Protein AF-A0A133KSL3-F1 (afdb_monomer)

Organism: Heyndrickxia coagulans (NCBI:txid1398)

pLDDT: mean 84.03, std 6.78, range [62.88, 93.5]

Sequence (46 aa):
MSYTVDFKNVSAVGLESSPVAKALAGLRANEARYFINKFKHVFRAC

Mean predicted aligned error: 4.68 Å

Foldseek 3Di:
DKDFQALVDQDLPPPVPPPCSRVVSNVQSVVQVCCCVPVVDTDIDD

Secondary structure (DSSP, 8-state):
--EE--SSS---TT-TTSTTHHHHHHHHHHHHHHHHHHH----EE-

Solvent-accessible surface area (backbone atoms only — not comparable to full-atom values): 2709 Å² total; per-residue (Å²): 106,81,43,75,53,44,52,90,58,70,59,45,80,96,30,79,90,44,100,56,23,69,61,55,25,49,51,52,19,52,51,20,47,49,35,38,73,76,69,71,39,85,38,68,48,100

Radius of gyration: 10.34 Å; Cα contacts (8 Å, |Δi|>4): 52; chains: 1; bounding box: 20×19×28 Å

Structure (mmCIF, N/CA/C/O backbone):
data_AF-A0A133KSL3-F1
#
_entry.id   AF-A0A133KSL3-F1
#
loop_
_atom_site.group_PDB
_atom_site.id
_atom_site.type_symbol
_atom_site.label_atom_id
_atom_site.label_alt_id
_atom_site.label_comp_id
_atom_site.label_asym_id
_atom_site.label_entity_id
_atom_site.label_seq_id
_atom_site.pdbx_PDB_ins_code
_atom_site.Cartn_x
_atom_site.Cartn_y
_atom_site.Cartn_z
_atom_site.occupancy
_atom_site.B_iso_or_equiv
_atom_site.auth_seq_id
_atom_site.auth_comp_id
_atom_site.auth_asym_id
_atom_site.auth_atom_id
_atom_site.pdbx_PDB_model_num
ATOM 1 N N . MET A 1 1 ? -1.248 -16.208 4.184 1.00 65.12 1 MET A N 1
ATOM 2 C CA . MET A 1 1 ? -2.045 -16.154 2.940 1.00 65.12 1 MET A CA 1
ATOM 3 C C . MET A 1 1 ? -1.362 -15.165 2.003 1.00 65.12 1 MET A C 1
ATOM 5 O O . MET A 1 1 ? -1.384 -13.977 2.285 1.00 65.12 1 MET A O 1
ATOM 9 N N . SER A 1 2 ? -0.717 -15.626 0.926 1.00 69.56 2 SER A N 1
ATOM 10 C CA . SER A 1 2 ? 0.002 -14.716 0.022 1.00 69.56 2 SER A CA 1
ATOM 11 C C . SER A 1 2 ? -0.980 -13.867 -0.786 1.00 69.56 2 SER A C 1
ATOM 13 O O . SER A 1 2 ? -1.674 -14.405 -1.648 1.00 69.56 2 SER A O 1
ATOM 15 N N . TYR A 1 3 ? -1.029 -12.558 -0.539 1.00 81.88 3 TYR A N 1
ATOM 16 C CA . TYR A 1 3 ? -1.779 -11.624 -1.377 1.00 81.88 3 TYR A CA 1
ATOM 17 C C . TYR A 1 3 ? -0.879 -10.500 -1.892 1.00 81.88 3 TYR A C 1
ATOM 19 O O . TYR A 1 3 ? 0.106 -10.099 -1.264 1.00 81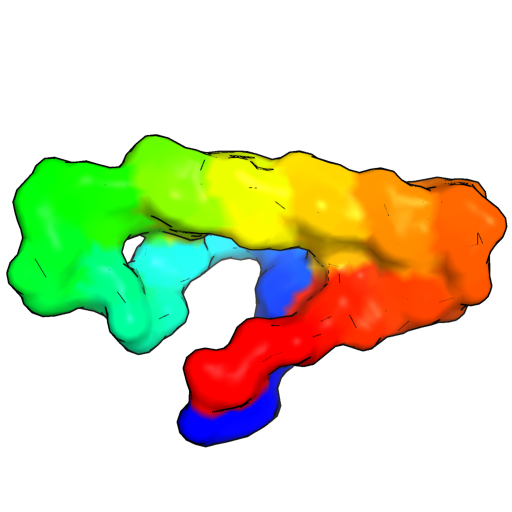.88 3 TYR A O 1
ATOM 27 N N . THR A 1 4 ? -1.199 -10.027 -3.091 1.00 82.62 4 THR A N 1
ATOM 28 C CA . THR A 1 4 ? -0.516 -8.892 -3.707 1.00 82.62 4 THR A CA 1
ATOM 29 C C . THR A 1 4 ? -0.943 -7.621 -2.991 1.00 82.62 4 THR A C 1
ATOM 31 O O . THR A 1 4 ? -2.136 -7.344 -2.899 1.00 82.62 4 THR A O 1
ATOM 34 N N . VAL A 1 5 ? 0.015 -6.850 -2.480 1.00 83.06 5 VAL A N 1
ATOM 35 C CA . VAL A 1 5 ? -0.300 -5.566 -1.847 1.00 83.06 5 VAL A CA 1
ATOM 36 C C . VAL A 1 5 ? -0.420 -4.509 -2.935 1.00 83.06 5 VAL A C 1
ATOM 38 O O . VAL A 1 5 ? 0.567 -4.164 -3.589 1.00 83.06 5 VAL A O 1
ATOM 41 N N . ASP A 1 6 ? -1.622 -3.968 -3.102 1.00 82.62 6 ASP A N 1
ATOM 42 C CA . ASP A 1 6 ? -1.839 -2.831 -3.982 1.00 82.62 6 ASP A CA 1
ATOM 43 C C . ASP A 1 6 ? -1.406 -1.533 -3.301 1.00 82.62 6 ASP A C 1
ATOM 45 O O . ASP A 1 6 ? -1.935 -1.120 -2.271 1.00 82.62 6 ASP A O 1
ATOM 49 N N . PHE A 1 7 ? -0.464 -0.827 -3.923 1.00 80.50 7 PHE A N 1
ATOM 50 C CA . PHE A 1 7 ? -0.056 0.502 -3.462 1.00 80.50 7 PHE A CA 1
ATOM 51 C C . PHE A 1 7 ? -1.098 1.587 -3.780 1.00 80.50 7 PHE A C 1
ATOM 53 O O . PHE A 1 7 ? -1.045 2.67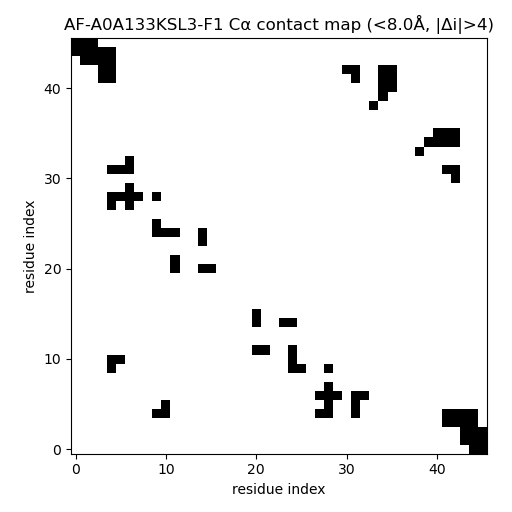3 -3.208 1.00 80.50 7 PHE A O 1
ATOM 60 N N . LYS A 1 8 ? -2.028 1.321 -4.713 1.00 84.31 8 LYS A N 1
ATOM 61 C CA . LYS A 1 8 ? -3.114 2.247 -5.079 1.00 84.31 8 LYS A CA 1
ATOM 62 C C . LYS A 1 8 ? -4.304 2.155 -4.131 1.00 84.31 8 LYS A C 1
ATOM 64 O O . LYS A 1 8 ? -4.931 3.172 -3.856 1.00 84.31 8 LYS A O 1
ATOM 69 N N . ASN A 1 9 ? -4.618 0.952 -3.658 1.00 84.50 9 ASN A N 1
ATOM 70 C CA . ASN A 1 9 ? -5.734 0.710 -2.757 1.00 84.50 9 ASN A CA 1
ATOM 71 C C . ASN A 1 9 ? -5.199 0.083 -1.468 1.00 84.50 9 ASN A C 1
ATOM 73 O O . ASN A 1 9 ? -4.975 -1.122 -1.392 1.00 84.50 9 ASN A O 1
ATOM 77 N N . VAL A 1 10 ? -4.924 0.936 -0.480 1.00 82.94 10 VAL A N 1
ATOM 78 C CA . VAL A 1 10 ? -4.284 0.534 0.776 1.00 82.94 10 VAL A CA 1
ATOM 79 C C . VAL A 1 10 ? -5.267 -0.286 1.611 1.00 82.94 10 VAL A C 1
ATOM 81 O O . VAL A 1 10 ? -6.134 0.261 2.290 1.00 82.94 10 VAL A O 1
ATOM 84 N N . SER A 1 11 ? -5.113 -1.608 1.570 1.00 80.50 11 SER A N 1
ATOM 85 C CA . SER A 1 11 ? -5.952 -2.557 2.300 1.00 80.50 11 SER A CA 1
ATOM 86 C C . SER A 1 11 ? -5.310 -2.988 3.624 1.00 80.50 11 SER A C 1
ATOM 88 O O . SER A 1 11 ? -4.130 -3.336 3.652 1.00 80.50 11 SER A O 1
ATOM 90 N N . ALA A 1 12 ? -6.091 -3.055 4.705 1.00 82.44 12 ALA A N 1
ATOM 9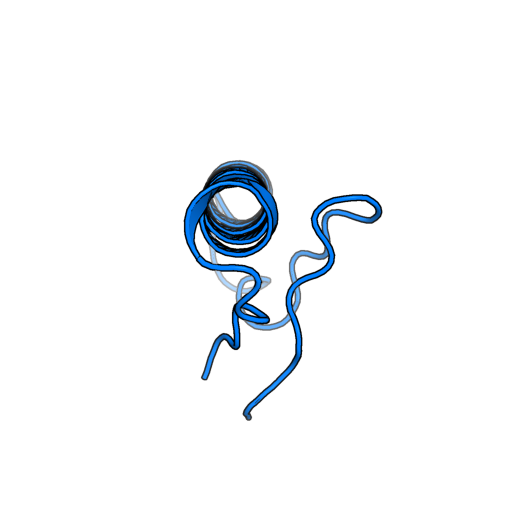1 C CA . ALA A 1 12 ? -5.636 -3.522 6.023 1.00 82.44 12 ALA A CA 1
ATOM 92 C C . ALA A 1 12 ? -5.731 -5.054 6.210 1.00 82.44 12 ALA A C 1
ATOM 94 O O . ALA A 1 12 ? -5.709 -5.551 7.337 1.00 82.44 12 ALA A O 1
ATOM 95 N N . VAL A 1 13 ? -5.829 -5.808 5.110 1.00 80.75 13 VAL A N 1
ATOM 96 C CA . VAL A 1 13 ? -6.036 -7.262 5.122 1.00 80.75 13 VAL A CA 1
ATOM 97 C C . VAL A 1 13 ? -4.933 -7.958 5.928 1.00 80.75 13 VAL A C 1
ATOM 99 O O . VAL A 1 13 ? -3.739 -7.745 5.710 1.00 80.75 13 VAL A O 1
ATOM 102 N N . GLY A 1 14 ? -5.331 -8.793 6.889 1.00 77.31 14 GLY A N 1
ATOM 103 C CA . GLY A 1 14 ? -4.401 -9.509 7.772 1.00 77.31 14 GLY A CA 1
ATOM 104 C C . GLY A 1 14 ? -3.788 -8.657 8.888 1.00 77.31 14 GLY A C 1
ATOM 105 O O . GLY A 1 14 ? -2.918 -9.141 9.605 1.00 77.31 14 GLY A O 1
ATOM 106 N N . LEU A 1 15 ? -4.229 -7.406 9.049 1.00 77.44 15 LEU A N 1
ATOM 107 C CA . LEU A 1 15 ? -3.770 -6.505 10.104 1.00 77.44 15 LEU A CA 1
ATOM 108 C C . LEU A 1 15 ? -4.901 -5.934 10.964 1.00 77.44 15 LEU A C 1
ATOM 110 O O . LEU A 1 15 ? -4.652 -5.084 11.811 1.00 77.44 15 LEU A O 1
ATOM 114 N N . GLU A 1 16 ? -6.125 -6.425 10.773 1.00 79.56 16 GLU A N 1
ATOM 115 C CA . GLU A 1 16 ? -7.344 -5.941 11.437 1.00 79.56 16 GLU A CA 1
ATOM 116 C C . GLU A 1 16 ? -7.340 -6.127 12.959 1.00 79.56 16 GLU A C 1
ATOM 118 O O . GLU A 1 16 ? -8.045 -5.424 13.673 1.00 79.56 16 GLU A O 1
ATOM 123 N N . SER A 1 17 ? -6.505 -7.031 13.471 1.00 81.06 17 SER A N 1
ATOM 124 C CA . SER A 1 17 ? -6.314 -7.246 14.907 1.00 81.06 17 SER A CA 1
ATOM 125 C C . SER A 1 17 ? -5.425 -6.192 15.576 1.00 81.06 17 SER A C 1
ATOM 127 O O . SER A 1 17 ? -5.361 -6.137 16.803 1.00 81.06 17 SER A O 1
ATOM 129 N N . SER A 1 18 ? -4.714 -5.366 14.801 1.00 77.12 18 SER A N 1
ATOM 130 C CA . SER A 1 18 ? -3.769 -4.386 15.334 1.00 77.12 18 SER A CA 1
ATOM 131 C C . SER A 1 18 ? -4.414 -3.004 15.490 1.00 77.12 18 SER A C 1
ATOM 133 O O . SER A 1 18 ? -5.005 -2.496 14.536 1.00 77.12 18 SER A O 1
ATOM 135 N N . PRO A 1 19 ? -4.211 -2.302 16.622 1.00 83.50 19 PRO A N 1
ATOM 136 C CA . PRO A 1 19 ? -4.699 -0.930 16.804 1.00 83.50 19 PRO A CA 1
ATOM 137 C C . PRO A 1 19 ? -4.057 0.072 15.830 1.00 83.50 19 PRO A C 1
ATOM 139 O O . PRO A 1 19 ? -4.557 1.181 15.659 1.00 83.50 19 PRO A O 1
ATOM 142 N N . VAL A 1 20 ? -2.959 -0.313 15.165 1.00 85.50 20 VAL A N 1
ATOM 143 C CA . VAL A 1 20 ? -2.215 0.525 14.211 1.00 85.50 20 VAL A CA 1
ATOM 144 C C . VAL A 1 20 ? -2.291 -0.016 12.776 1.00 85.50 20 VAL A C 1
ATOM 146 O O . VAL A 1 20 ? -1.448 0.304 11.932 1.00 85.50 20 VAL A O 1
ATOM 149 N N . ALA A 1 21 ? -3.322 -0.814 12.474 1.00 86.50 21 ALA A N 1
ATOM 150 C CA . ALA A 1 21 ? -3.521 -1.471 11.181 1.00 86.50 21 ALA A CA 1
ATOM 151 C C . ALA A 1 21 ? -3.357 -0.520 9.984 1.00 86.50 21 ALA A C 1
ATOM 153 O O . ALA A 1 21 ? -2.691 -0.836 8.999 1.00 86.50 21 ALA A O 1
ATOM 154 N N . LYS A 1 22 ? -3.920 0.689 10.094 1.00 83.50 22 LYS A N 1
ATOM 155 C CA . LYS A 1 22 ? -3.918 1.693 9.025 1.00 83.50 22 LYS A CA 1
ATOM 156 C C . LYS A 1 22 ? -2.518 2.228 8.705 1.00 83.50 22 LYS A C 1
ATOM 158 O O . LYS A 1 22 ? -2.190 2.403 7.534 1.00 83.50 22 LYS A O 1
ATOM 163 N N . ALA A 1 23 ? -1.688 2.475 9.720 1.00 87.56 23 ALA A N 1
ATOM 164 C CA . ALA A 1 23 ? -0.338 2.998 9.504 1.00 87.56 23 ALA A CA 1
ATOM 165 C C . ALA A 1 23 ? 0.577 1.932 8.886 1.00 87.56 23 ALA A C 1
ATOM 167 O O . ALA A 1 23 ? 1.300 2.203 7.930 1.00 87.56 23 ALA A O 1
ATOM 168 N N . LEU A 1 24 ? 0.491 0.698 9.384 1.00 87.12 24 LEU A N 1
ATOM 169 C CA . LEU A 1 24 ? 1.268 -0.430 8.876 1.00 87.12 24 LEU A CA 1
ATOM 170 C C . LEU A 1 24 ? 0.844 -0.841 7.453 1.00 87.12 24 LEU A C 1
ATOM 172 O O . LEU A 1 24 ? 1.701 -1.156 6.628 1.00 87.12 24 LEU A O 1
ATOM 176 N N . ALA A 1 25 ? -0.452 -0.776 7.128 1.00 87.75 25 ALA A N 1
ATOM 177 C CA . ALA A 1 25 ? -0.927 -0.945 5.753 1.00 87.75 25 ALA A CA 1
ATOM 178 C C . ALA A 1 25 ? -0.341 0.131 4.818 1.00 87.75 25 ALA A C 1
ATOM 180 O O . ALA A 1 25 ? 0.082 -0.178 3.704 1.00 87.75 25 ALA A O 1
ATOM 181 N N . GLY A 1 26 ? -0.231 1.377 5.292 1.00 89.00 26 GLY A N 1
ATOM 182 C CA . GLY A 1 26 ? 0.437 2.459 4.564 1.00 89.00 26 GLY A CA 1
ATOM 183 C C . GLY A 1 26 ? 1.930 2.207 4.321 1.00 89.00 26 GLY A C 1
ATOM 184 O O . GLY A 1 26 ? 2.426 2.469 3.224 1.00 89.00 26 GLY A O 1
ATOM 185 N N . LEU A 1 27 ? 2.649 1.648 5.301 1.00 90.81 27 LEU A N 1
ATOM 186 C CA . LEU A 1 27 ? 4.054 1.259 5.124 1.00 90.81 27 LEU A CA 1
ATOM 187 C C . LEU A 1 27 ? 4.206 0.155 4.070 1.00 90.81 27 LEU A C 1
ATOM 189 O O . LEU A 1 27 ? 5.006 0.307 3.149 1.00 90.81 27 LEU A O 1
ATOM 193 N N . ARG A 1 28 ? 3.368 -0.887 4.125 1.00 89.44 28 ARG A N 1
ATOM 194 C CA . ARG A 1 28 ? 3.358 -1.955 3.109 1.00 89.44 28 ARG A CA 1
ATOM 195 C C . ARG A 1 28 ? 3.051 -1.430 1.706 1.00 89.44 28 ARG A C 1
ATOM 197 O O . ARG A 1 28 ? 3.660 -1.873 0.737 1.00 89.44 28 ARG A O 1
ATOM 204 N N . ALA A 1 29 ? 2.148 -0.460 1.576 1.00 90.56 29 ALA A N 1
ATOM 205 C CA . ALA A 1 29 ? 1.863 0.182 0.293 1.00 90.56 29 ALA A CA 1
ATOM 206 C C . ALA A 1 29 ? 3.069 0.978 -0.244 1.00 90.56 29 ALA A C 1
ATOM 208 O O . ALA A 1 29 ? 3.353 0.950 -1.445 1.00 90.56 29 ALA A O 1
ATOM 209 N N . ASN A 1 30 ? 3.817 1.653 0.635 1.00 91.06 30 ASN A N 1
ATOM 210 C CA . ASN A 1 30 ? 5.051 2.343 0.259 1.00 91.06 30 ASN A CA 1
ATOM 211 C C . ASN A 1 30 ? 6.136 1.367 -0.208 1.00 91.06 30 ASN A C 1
ATOM 213 O O . ASN A 1 30 ? 6.775 1.618 -1.232 1.00 91.06 30 ASN A O 1
ATOM 217 N N . GLU A 1 31 ? 6.305 0.249 0.497 1.00 90.19 31 GLU A N 1
ATOM 218 C CA . GLU A 1 31 ? 7.206 -0.832 0.091 1.00 90.19 31 GLU A CA 1
ATOM 219 C C . GLU A 1 31 ? 6.801 -1.386 -1.277 1.00 90.19 31 GLU A C 1
ATOM 221 O O . GLU A 1 31 ? 7.623 -1.423 -2.193 1.00 90.19 31 GLU A O 1
ATOM 226 N N . ALA A 1 32 ? 5.520 -1.714 -1.468 1.00 90.75 32 ALA A N 1
ATOM 227 C CA . ALA A 1 32 ? 5.002 -2.220 -2.736 1.00 90.75 32 ALA A CA 1
ATOM 228 C C . ALA A 1 32 ? 5.287 -1.270 -3.909 1.00 90.75 32 ALA A C 1
ATOM 230 O O . ALA A 1 32 ? 5.744 -1.705 -4.970 1.00 90.75 32 ALA A O 1
ATOM 231 N N . ARG A 1 33 ? 5.107 0.040 -3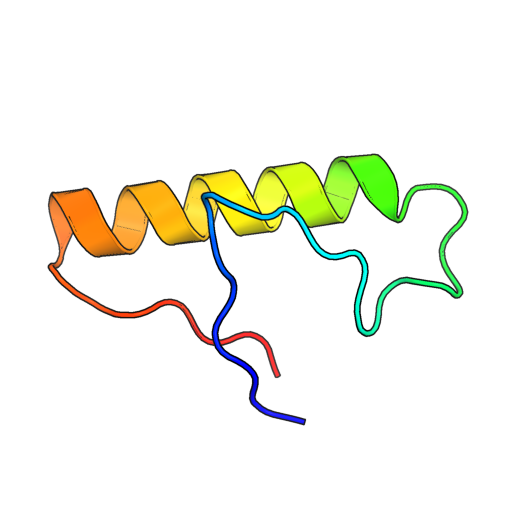.702 1.00 91.38 33 ARG A N 1
ATOM 232 C CA . ARG A 1 33 ? 5.442 1.065 -4.699 1.00 91.38 33 ARG A CA 1
ATOM 233 C C . ARG A 1 33 ? 6.943 1.123 -4.996 1.00 91.38 33 ARG A C 1
ATOM 235 O O . ARG A 1 33 ? 7.341 1.285 -6.148 1.00 91.38 33 ARG A O 1
ATOM 242 N N . TYR A 1 34 ? 7.787 1.006 -3.977 1.00 92.06 34 TYR A N 1
ATOM 243 C CA . TYR A 1 34 ? 9.235 1.010 -4.163 1.00 92.06 34 TYR A CA 1
ATOM 244 C C . TYR A 1 34 ? 9.702 -0.212 -4.962 1.00 92.06 34 TYR A C 1
ATOM 246 O O . TYR A 1 34 ? 10.459 -0.062 -5.923 1.00 92.06 34 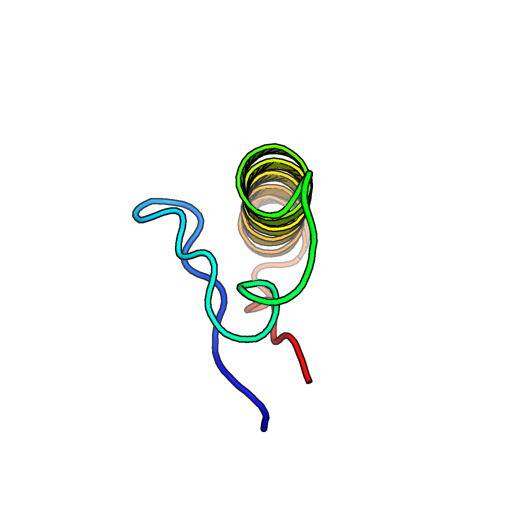TYR A O 1
ATOM 254 N N . PHE A 1 35 ? 9.205 -1.407 -4.628 1.00 90.56 35 PHE A N 1
ATOM 255 C CA . PHE A 1 35 ? 9.584 -2.640 -5.316 1.00 90.56 35 PHE A CA 1
ATOM 256 C C . PHE A 1 35 ? 9.152 -2.662 -6.782 1.00 90.56 35 PHE A C 1
ATOM 258 O O . PHE A 1 35 ? 9.941 -3.068 -7.640 1.00 90.56 35 PHE A O 1
ATOM 265 N N . ILE A 1 36 ? 7.958 -2.157 -7.103 1.00 90.19 36 ILE A N 1
ATOM 266 C CA . ILE A 1 36 ? 7.504 -2.118 -8.495 1.00 90.19 36 ILE A CA 1
ATOM 267 C C . ILE A 1 36 ? 8.247 -1.061 -9.319 1.00 90.19 36 ILE A C 1
ATOM 269 O O . ILE A 1 36 ? 8.592 -1.316 -10.470 1.00 90.19 36 ILE A O 1
ATOM 273 N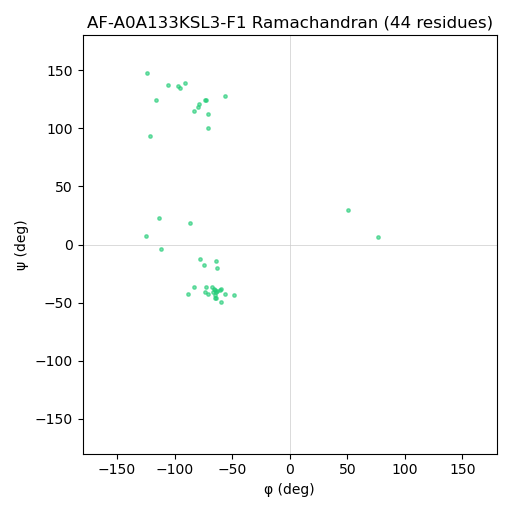 N . ASN A 1 37 ? 8.577 0.092 -8.730 1.00 90.38 37 ASN A N 1
ATOM 274 C CA . ASN A 1 37 ? 9.299 1.146 -9.443 1.00 90.38 37 ASN A CA 1
ATOM 275 C C . ASN A 1 37 ? 10.777 0.801 -9.653 1.00 90.38 37 ASN A C 1
ATOM 277 O O . ASN A 1 37 ? 11.318 1.065 -10.724 1.00 90.38 37 ASN A O 1
ATOM 281 N N . LYS A 1 38 ? 11.439 0.222 -8.644 1.00 93.50 38 LYS A N 1
ATOM 282 C CA . LYS A 1 38 ? 12.882 -0.048 -8.691 1.00 93.50 38 LYS A CA 1
ATOM 283 C C . LYS A 1 38 ? 13.223 -1.401 -9.302 1.00 93.50 38 LYS A C 1
ATOM 285 O O . LYS A 1 38 ? 14.166 -1.498 -10.078 1.00 93.50 38 LYS A O 1
ATOM 290 N N . PHE A 1 39 ? 12.473 -2.437 -8.944 1.00 91.00 39 PHE A N 1
ATOM 291 C CA . PHE A 1 39 ? 12.788 -3.818 -9.311 1.00 91.00 39 PHE A CA 1
ATOM 292 C C . PHE A 1 39 ? 11.782 -4.418 -10.2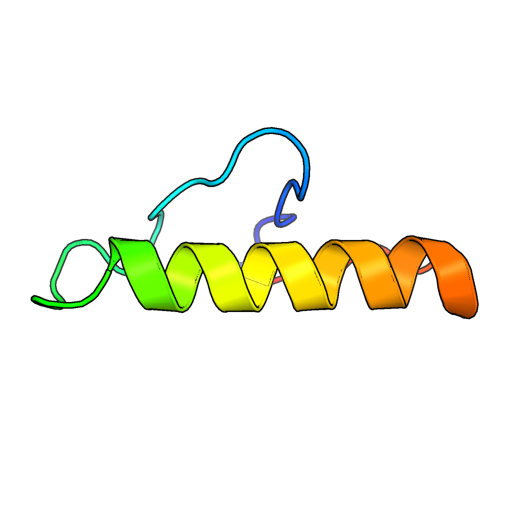93 1.00 91.00 39 PHE A C 1
ATOM 294 O O . PHE A 1 39 ? 11.962 -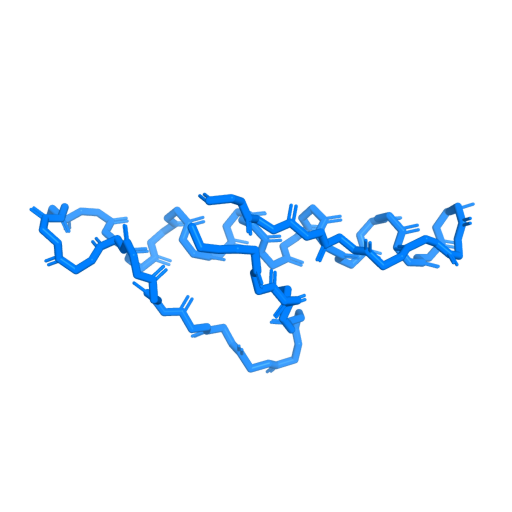5.555 -10.716 1.00 91.00 39 PHE A O 1
ATOM 301 N N . LYS A 1 40 ? 10.712 -3.685 -10.644 1.00 88.94 40 LYS A N 1
ATOM 302 C CA . LYS A 1 40 ? 9.571 -4.210 -11.414 1.00 88.94 40 LYS A CA 1
ATOM 303 C C . LYS A 1 40 ? 9.009 -5.509 -10.823 1.00 88.94 40 LYS A C 1
ATOM 305 O O . LYS A 1 40 ? 8.467 -6.340 -11.544 1.00 88.94 40 LYS A O 1
ATOM 310 N N . HIS A 1 41 ? 9.131 -5.671 -9.503 1.00 87.12 41 HIS A N 1
ATOM 311 C CA . HIS A 1 41 ? 8.693 -6.859 -8.785 1.00 87.12 41 HIS A CA 1
ATOM 312 C C . HIS A 1 41 ? 7.417 -6.569 -7.999 1.00 87.12 41 HIS A C 1
ATOM 314 O O . HIS A 1 41 ? 7.288 -5.535 -7.342 1.00 87.12 41 HIS A O 1
ATOM 320 N N . VAL A 1 42 ? 6.481 -7.513 -8.049 1.00 83.00 42 VAL A N 1
ATOM 321 C CA . VAL A 1 42 ? 5.209 -7.423 -7.333 1.00 83.00 42 VAL A CA 1
ATOM 322 C C . VAL A 1 42 ? 5.427 -7.795 -5.870 1.00 83.00 42 VAL A C 1
ATOM 324 O O . VAL A 1 42 ? 5.833 -8.913 -5.556 1.00 83.00 42 VAL A O 1
ATOM 327 N N . PHE A 1 43 ? 5.163 -6.861 -4.961 1.00 83.38 43 PHE A N 1
ATOM 328 C CA . PHE A 1 43 ? 5.278 -7.111 -3.528 1.00 83.38 43 PHE A CA 1
ATOM 329 C C . PHE A 1 43 ? 4.126 -7.998 -3.039 1.00 83.38 43 PHE A C 1
ATOM 331 O O . PHE A 1 43 ? 2.949 -7.681 -3.233 1.00 83.38 43 PHE A O 1
ATOM 338 N N . ARG A 1 44 ? 4.475 -9.123 -2.410 1.00 82.88 44 ARG A N 1
ATOM 339 C CA . ARG A 1 44 ? 3.526 -10.085 -1.841 1.00 82.88 44 ARG A CA 1
ATOM 340 C C . ARG A 1 44 ? 3.709 -10.138 -0.331 1.00 82.88 44 ARG A C 1
ATOM 342 O O . ARG A 1 44 ? 4.807 -10.425 0.137 1.00 82.88 44 ARG A O 1
ATOM 349 N N . ALA A 1 45 ? 2.632 -9.895 0.408 1.00 71.81 45 ALA A N 1
ATOM 350 C CA . ALA A 1 45 ? 2.589 -10.111 1.850 1.00 71.81 45 ALA A CA 1
ATOM 351 C C . ALA A 1 45 ? 2.089 -11.537 2.131 1.00 71.81 45 A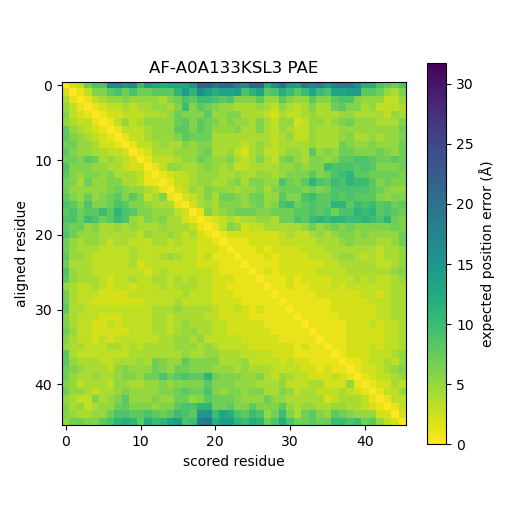LA A C 1
ATOM 353 O O . ALA A 1 45 ? 1.202 -12.013 1.421 1.00 71.81 45 ALA A O 1
ATOM 354 N N . CYS A 1 46 ? 2.686 -12.223 3.111 1.00 62.88 46 CYS A N 1
ATOM 355 C CA . CYS A 1 46 ? 2.283 -13.557 3.574 1.00 62.88 46 CYS A CA 1
ATOM 356 C C . CYS A 1 46 ? 1.325 -13.451 4.764 1.00 62.88 46 CYS A C 1
ATOM 358 O O . CYS A 1 46 ? 1.521 -12.528 5.585 1.00 62.88 46 CYS A O 1
#